Protein AF-A0A7W1EI92-F1 (afdb_monomer)

Radius of gyration: 15.98 Å; Cα contacts (8 Å, |Δi|>4): 72; chains: 1; bounding box: 34×26×46 Å

Structure (mmCIF, N/CA/C/O backbone):
data_AF-A0A7W1EI92-F1
#
_entry.id   AF-A0A7W1EI92-F1
#
loop_
_atom_site.group_PDB
_atom_site.id
_atom_site.type_symbol
_atom_site.label_atom_id
_atom_site.label_alt_id
_atom_site.label_comp_id
_atom_site.label_asym_id
_atom_site.label_entity_id
_atom_site.label_seq_id
_atom_site.pdbx_PDB_ins_code
_atom_site.Cartn_x
_atom_site.Cartn_y
_atom_site.Cartn_z
_atom_site.occupancy
_atom_site.B_iso_or_equiv
_atom_site.auth_seq_id
_atom_site.auth_comp_id
_atom_site.auth_asym_id
_atom_site.auth_atom_id
_atom_site.pdbx_PDB_model_num
ATOM 1 N N . MET A 1 1 ? -15.905 6.940 12.672 1.00 66.88 1 MET A N 1
ATOM 2 C CA . MET A 1 1 ? -14.636 6.211 12.417 1.00 66.88 1 MET A CA 1
ATOM 3 C C . MET A 1 1 ? -14.200 6.318 10.960 1.00 66.88 1 MET A C 1
ATOM 5 O O . MET A 1 1 ? -13.032 6.617 10.729 1.00 66.88 1 MET A O 1
ATOM 9 N N . LEU A 1 2 ? -15.137 6.181 10.014 1.00 69.44 2 LEU A N 1
ATOM 10 C CA . LEU A 1 2 ? -14.888 6.262 8.570 1.00 69.44 2 LEU A CA 1
ATOM 11 C C . LEU A 1 2 ? -14.260 7.586 8.109 1.00 69.44 2 LEU A C 1
ATOM 13 O O . LEU A 1 2 ? -13.250 7.550 7.423 1.00 69.44 2 LEU A O 1
ATOM 17 N N . LEU A 1 3 ? -14.760 8.747 8.563 1.00 80.44 3 LEU A N 1
ATOM 18 C CA . LEU A 1 3 ? -14.208 10.054 8.158 1.00 80.44 3 LEU A CA 1
ATOM 19 C C . LEU A 1 3 ? -12.711 10.195 8.478 1.00 80.44 3 LEU A C 1
ATOM 21 O O . LEU A 1 3 ? -11.937 10.683 7.664 1.00 80.44 3 LEU A O 1
ATOM 25 N N . LYS A 1 4 ? -12.281 9.724 9.654 1.00 80.81 4 LYS A N 1
ATOM 26 C CA . LYS A 1 4 ? -10.864 9.757 10.043 1.00 80.81 4 LYS A CA 1
ATOM 27 C C . LYS A 1 4 ? -10.024 8.800 9.207 1.00 80.81 4 LYS A C 1
ATOM 29 O O . LYS A 1 4 ? -8.933 9.172 8.802 1.00 80.81 4 LYS A O 1
ATOM 34 N N . GLY A 1 5 ? -10.558 7.611 8.925 1.00 81.31 5 GLY A N 1
ATOM 35 C CA . GLY A 1 5 ? -9.923 6.651 8.027 1.00 81.31 5 GLY A CA 1
ATOM 36 C C . GLY A 1 5 ? -9.747 7.224 6.624 1.00 81.31 5 GLY A C 1
ATOM 37 O O . GLY A 1 5 ? -8.678 7.104 6.041 1.00 81.31 5 GLY A O 1
ATOM 38 N N . PHE A 1 6 ? -10.761 7.933 6.131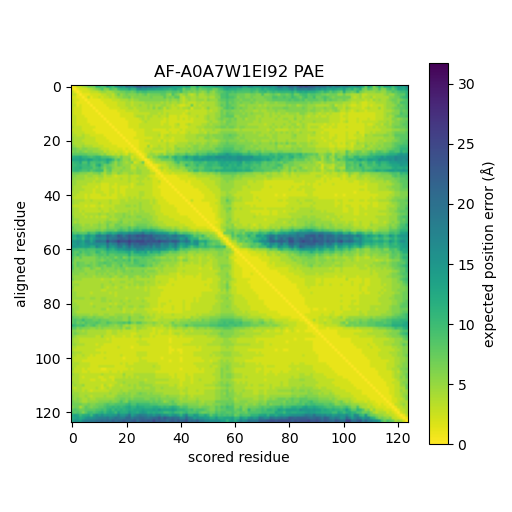 1.00 84.31 6 PHE A N 1
ATOM 39 C CA . PHE A 1 6 ? -10.734 8.598 4.835 1.00 84.31 6 PHE A CA 1
ATOM 40 C C . PHE A 1 6 ? -9.695 9.725 4.775 1.00 84.31 6 PHE A C 1
ATOM 42 O O . PHE A 1 6 ? -8.913 9.785 3.833 1.00 84.31 6 PHE A O 1
ATOM 49 N N . VAL A 1 7 ? -9.605 10.570 5.809 1.00 88.00 7 VAL A N 1
ATOM 50 C CA . VAL A 1 7 ? -8.557 11.605 5.895 1.00 88.00 7 VAL A CA 1
ATOM 51 C C . VAL A 1 7 ? -7.162 10.976 5.927 1.00 88.00 7 VAL A C 1
ATOM 53 O O . VAL A 1 7 ? -6.267 11.427 5.215 1.00 88.00 7 VAL A O 1
ATOM 56 N N . THR A 1 8 ? -6.968 9.910 6.708 1.00 88.94 8 THR A N 1
ATOM 57 C CA . THR A 1 8 ? -5.703 9.164 6.738 1.00 88.94 8 THR A CA 1
ATOM 58 C C . THR A 1 8 ? -5.350 8.590 5.364 1.00 88.94 8 THR A C 1
ATOM 60 O O . THR A 1 8 ? -4.196 8.692 4.947 1.00 88.94 8 THR A O 1
ATOM 63 N N . LEU A 1 9 ? -6.328 8.038 4.640 1.00 87.69 9 LEU A N 1
ATOM 64 C CA . LEU A 1 9 ? -6.142 7.539 3.279 1.00 87.69 9 LEU A CA 1
ATOM 65 C C . LEU A 1 9 ? -5.723 8.655 2.323 1.00 87.69 9 LEU A C 1
ATOM 67 O O . LEU A 1 9 ? -4.738 8.489 1.612 1.00 87.69 9 LEU A O 1
ATOM 71 N N . LEU A 1 10 ? -6.415 9.797 2.338 1.00 89.31 10 LEU A N 1
ATOM 72 C CA . LEU A 1 10 ? -6.089 10.926 1.464 1.00 89.31 10 LEU A CA 1
ATOM 73 C C . LEU A 1 10 ? -4.664 11.429 1.699 1.00 89.31 10 LEU A C 1
ATOM 75 O O . LEU A 1 10 ? -3.923 11.632 0.743 1.00 89.31 10 LEU A O 1
ATOM 79 N N . ILE A 1 11 ? -4.252 11.568 2.962 1.00 90.62 11 ILE A N 1
ATOM 80 C CA . ILE A 1 11 ? -2.885 11.983 3.305 1.00 90.62 11 ILE A CA 1
ATOM 81 C C . ILE A 1 11 ? -1.865 10.950 2.810 1.00 90.62 11 ILE A C 1
ATOM 83 O O . ILE A 1 11 ? -0.861 11.322 2.203 1.00 90.62 11 ILE A O 1
ATOM 87 N N . SER A 1 12 ? -2.131 9.659 3.028 1.00 90.44 12 SER A N 1
ATOM 88 C CA . SER A 1 12 ? -1.248 8.571 2.580 1.00 90.44 12 SER A CA 1
ATOM 89 C C . SER A 1 12 ? -1.111 8.546 1.061 1.00 90.44 12 SER A C 1
ATOM 91 O O . SER A 1 12 ? -0.012 8.348 0.548 1.00 90.44 12 SER A O 1
ATOM 93 N N . LEU A 1 13 ? -2.211 8.784 0.345 1.00 90.62 13 LEU A N 1
ATOM 94 C CA . LEU A 1 13 ? -2.268 8.792 -1.111 1.00 90.62 13 LEU A CA 1
ATOM 95 C C . LEU A 1 13 ? -1.528 9.999 -1.690 1.00 90.62 13 LEU A C 1
ATOM 97 O O . LEU A 1 13 ? -0.692 9.820 -2.570 1.00 90.62 13 LEU A O 1
ATOM 101 N N . ILE A 1 14 ? -1.756 11.201 -1.150 1.00 93.06 14 ILE A N 1
ATOM 102 C CA . ILE A 1 14 ? -1.033 12.415 -1.555 1.00 93.06 14 ILE A CA 1
ATOM 103 C C . ILE A 1 14 ? 0.470 12.227 -1.341 1.00 93.06 14 ILE A C 1
ATOM 105 O O . ILE A 1 14 ? 1.250 12.442 -2.264 1.00 93.06 14 ILE A O 1
ATOM 109 N N . LEU A 1 15 ? 0.890 11.773 -0.158 1.00 92.81 15 LEU A N 1
ATOM 110 C CA . LEU A 1 15 ? 2.309 11.554 0.129 1.00 92.81 15 LEU A CA 1
ATOM 111 C C . LEU A 1 15 ? 2.911 10.447 -0.736 1.00 92.81 15 LEU A C 1
ATOM 113 O O . LEU A 1 15 ? 4.059 10.565 -1.150 1.00 92.81 15 LEU A O 1
ATOM 117 N N . SER A 1 16 ? 2.144 9.405 -1.051 1.00 91.88 16 SER A N 1
ATOM 118 C CA . SER A 1 16 ? 2.583 8.328 -1.941 1.00 91.88 16 SER A CA 1
ATOM 119 C C . SER A 1 16 ? 2.802 8.834 -3.365 1.00 91.88 16 SER A C 1
ATOM 121 O O . SER A 1 16 ? 3.867 8.605 -3.935 1.00 91.88 16 SER A O 1
ATOM 123 N N . VAL A 1 17 ? 1.864 9.616 -3.906 1.00 91.69 17 VAL A N 1
ATOM 124 C CA . VAL A 1 17 ? 2.021 10.273 -5.212 1.00 91.69 17 VAL A CA 1
ATOM 125 C C . VAL A 1 17 ? 3.229 11.209 -5.204 1.00 91.69 17 VAL A C 1
ATOM 127 O O . VAL A 1 17 ? 4.078 11.104 -6.084 1.00 91.69 17 VAL A O 1
ATOM 130 N N . LEU A 1 18 ? 3.371 12.062 -4.184 1.00 93.00 18 LEU A N 1
ATOM 131 C CA . LEU A 1 18 ? 4.528 12.951 -4.047 1.00 93.00 18 LEU A CA 1
ATOM 132 C C . LEU A 1 18 ? 5.845 12.171 -3.964 1.00 93.00 18 LEU A C 1
ATOM 134 O O . LEU A 1 18 ? 6.820 12.563 -4.597 1.00 93.00 18 LEU A O 1
ATOM 138 N N . SER A 1 19 ? 5.875 11.048 -3.241 1.00 90.25 19 SER A N 1
ATOM 139 C CA . SER A 1 19 ? 7.061 10.190 -3.153 1.00 90.25 19 SER A CA 1
ATOM 140 C C . SER A 1 19 ? 7.410 9.552 -4.498 1.00 90.25 19 SER A C 1
ATOM 142 O O . SER A 1 19 ? 8.580 9.498 -4.863 1.00 90.25 19 SER A O 1
ATOM 144 N N . SER A 1 20 ? 6.403 9.150 -5.278 1.00 90.38 20 SER A N 1
ATOM 145 C CA . SER A 1 20 ? 6.599 8.622 -6.627 1.00 90.38 20 SER A CA 1
ATOM 146 C C . SER A 1 20 ? 7.085 9.687 -7.603 1.00 90.38 20 SER A C 1
ATOM 148 O O . SER A 1 20 ? 7.981 9.420 -8.40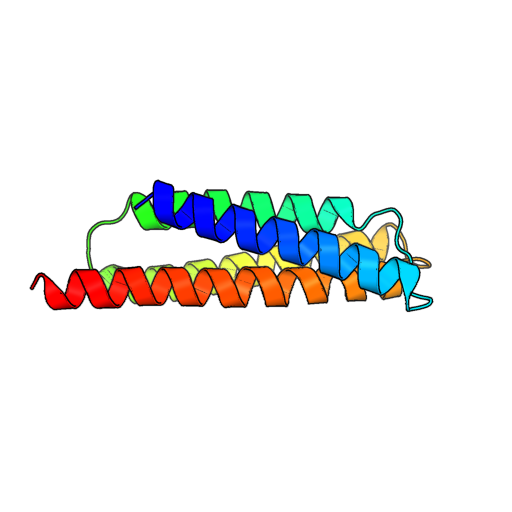3 1.00 90.38 20 SER A O 1
ATOM 150 N N . LEU A 1 21 ? 6.558 10.908 -7.518 1.00 90.12 21 LEU A N 1
ATOM 151 C CA . LEU A 1 21 ? 7.050 12.036 -8.307 1.00 90.12 21 LEU A CA 1
ATOM 152 C C . LEU A 1 21 ? 8.490 12.388 -7.923 1.00 90.12 21 LEU A C 1
ATOM 154 O O . LEU A 1 21 ? 9.323 12.583 -8.802 1.00 90.12 21 LEU A O 1
ATOM 158 N N . ALA A 1 22 ? 8.807 12.399 -6.626 1.00 90.62 22 ALA A N 1
ATOM 159 C CA . ALA A 1 22 ? 10.155 12.653 -6.139 1.00 90.62 22 ALA A CA 1
ATOM 160 C C . ALA A 1 22 ? 11.146 11.576 -6.608 1.00 90.62 22 ALA A C 1
ATOM 162 O O . ALA A 1 22 ? 12.211 11.914 -7.115 1.00 90.62 22 ALA A O 1
ATOM 163 N N . LEU A 1 23 ? 10.789 10.291 -6.511 1.00 87.81 23 LEU A N 1
ATOM 164 C CA . LEU A 1 23 ? 11.599 9.190 -7.040 1.00 87.81 23 LEU A CA 1
ATOM 165 C C . LEU A 1 23 ? 11.813 9.335 -8.549 1.00 87.81 23 LEU A C 1
ATOM 167 O O . LEU A 1 23 ? 12.947 9.256 -9.010 1.00 87.81 23 LEU A O 1
ATOM 171 N N . SER A 1 24 ? 10.756 9.635 -9.299 1.00 88.44 24 SER A N 1
ATOM 172 C CA . SER A 1 24 ? 10.835 9.773 -10.757 1.00 88.44 24 SER A CA 1
ATOM 173 C C . SER A 1 24 ? 11.663 10.980 -11.206 1.00 88.44 24 SER A C 1
ATOM 175 O O . SER A 1 24 ? 12.294 10.924 -12.255 1.00 88.44 24 SER A O 1
ATOM 177 N N . HIS A 1 25 ? 11.638 12.083 -10.449 1.00 88.94 25 HIS A N 1
ATOM 178 C CA . HIS A 1 25 ? 12.285 13.338 -10.841 1.00 88.94 25 HIS A CA 1
ATOM 179 C C . HIS A 1 25 ? 13.713 13.479 -10.301 1.00 88.94 25 HIS A C 1
ATOM 181 O O . HIS A 1 25 ? 14.594 13.961 -11.007 1.00 88.94 25 HIS A O 1
ATOM 187 N N . PHE A 1 26 ? 13.960 13.052 -9.060 1.00 87.62 26 PHE A N 1
ATOM 188 C CA . PHE A 1 26 ? 15.265 13.197 -8.404 1.00 87.62 26 PHE A CA 1
ATOM 189 C C . PHE A 1 26 ? 16.153 11.956 -8.528 1.00 87.62 26 PHE A C 1
ATOM 191 O O . PHE A 1 26 ? 17.334 12.017 -8.187 1.00 87.62 26 PHE A O 1
ATOM 198 N N . THR A 1 27 ? 15.624 10.825 -9.001 1.00 85.81 27 THR A N 1
ATOM 199 C CA . THR A 1 27 ? 16.397 9.587 -9.156 1.00 85.81 27 THR A CA 1
ATOM 200 C C . THR A 1 27 ? 16.182 8.960 -10.532 1.00 85.81 27 THR A C 1
ATOM 202 O O . THR A 1 27 ? 15.275 9.329 -11.269 1.00 85.81 27 THR A O 1
ATOM 205 N N . LYS A 1 28 ? 17.012 7.971 -10.887 1.00 83.62 28 LYS A N 1
ATOM 206 C CA . LYS A 1 28 ? 16.830 7.171 -12.113 1.00 83.62 28 LYS A CA 1
ATOM 207 C C . LYS A 1 28 ? 15.729 6.108 -11.983 1.00 83.62 28 LYS A C 1
ATOM 209 O O . LYS A 1 28 ? 15.489 5.371 -12.937 1.00 83.62 28 LYS A O 1
ATOM 214 N N . PHE A 1 29 ? 15.073 6.005 -10.825 1.00 83.31 29 PHE A N 1
ATOM 215 C CA . PHE A 1 29 ? 13.991 5.054 -10.587 1.00 83.31 29 PHE A CA 1
ATOM 216 C C . PHE A 1 29 ? 12.676 5.598 -11.140 1.00 83.31 29 PHE A C 1
ATOM 218 O O . PHE A 1 29 ? 11.771 5.944 -10.392 1.00 83.31 29 PHE A O 1
ATOM 225 N N . TYR A 1 30 ? 12.583 5.677 -12.466 1.00 85.75 30 TYR A N 1
ATOM 226 C CA . TYR A 1 30 ? 11.314 5.879 -13.149 1.00 85.75 30 TYR A CA 1
ATOM 227 C C . TYR A 1 30 ? 10.630 4.526 -13.354 1.00 85.75 30 TYR A C 1
ATOM 229 O O . TYR A 1 30 ? 11.251 3.567 -13.823 1.00 85.75 30 TYR A O 1
ATOM 237 N N . SER A 1 31 ? 9.352 4.439 -13.000 1.00 86.31 31 SER A N 1
ATOM 238 C CA . SER A 1 31 ? 8.493 3.304 -13.328 1.00 86.31 31 SER A CA 1
ATOM 239 C C . SER A 1 31 ? 7.220 3.833 -13.965 1.00 86.31 31 SER A C 1
ATOM 241 O O . SER A 1 31 ? 6.581 4.700 -13.391 1.00 86.31 31 SER A O 1
ATOM 243 N N . GLU A 1 32 ? 6.807 3.302 -15.112 1.00 85.50 32 GLU A N 1
ATOM 244 C CA . GLU A 1 32 ? 5.512 3.658 -15.720 1.00 85.50 32 GLU A CA 1
ATOM 245 C C . GLU A 1 32 ? 4.334 3.077 -14.921 1.00 85.50 32 GLU A C 1
ATOM 247 O O . GLU A 1 32 ? 3.243 3.643 -14.860 1.00 85.50 32 GLU A O 1
ATOM 252 N N . ASN A 1 33 ? 4.584 1.965 -14.230 1.00 90.38 33 ASN A N 1
ATOM 253 C CA . ASN A 1 33 ? 3.566 1.123 -13.616 1.00 90.38 33 ASN A CA 1
ATOM 254 C C . ASN A 1 33 ? 3.341 1.406 -12.122 1.00 90.38 33 ASN A C 1
ATOM 256 O O . ASN A 1 33 ? 2.613 0.663 -11.461 1.00 90.38 33 ASN A O 1
ATOM 260 N N . TYR A 1 34 ? 3.928 2.471 -11.557 1.00 89.00 34 TYR A N 1
ATOM 261 C CA . TYR A 1 34 ? 3.785 2.785 -10.125 1.00 89.00 34 TYR A CA 1
ATOM 262 C C . TYR A 1 34 ? 2.318 2.949 -9.691 1.00 89.00 34 TYR A C 1
ATOM 264 O O . TYR A 1 34 ? 1.976 2.649 -8.544 1.00 89.00 34 TYR A O 1
ATOM 272 N N . TRP A 1 35 ? 1.433 3.338 -10.611 1.00 90.44 35 TRP A N 1
ATOM 273 C CA . TRP A 1 35 ? -0.011 3.433 -10.395 1.00 90.44 35 TRP A CA 1
ATOM 274 C C . TRP A 1 35 ? -0.651 2.121 -9.926 1.00 90.44 35 TRP A C 1
ATOM 276 O O . TRP A 1 35 ? -1.563 2.162 -9.102 1.00 90.44 35 TRP A O 1
ATOM 286 N N . PHE A 1 36 ? -0.151 0.957 -10.362 1.00 91.81 36 PHE A N 1
ATOM 287 C CA . PHE A 1 36 ? -0.663 -0.334 -9.883 1.00 91.81 36 PHE A CA 1
ATOM 288 C C . PHE A 1 36 ? -0.407 -0.528 -8.393 1.00 91.81 36 PHE A C 1
ATOM 290 O O . PHE A 1 36 ? -1.280 -1.006 -7.669 1.00 91.81 36 PHE A O 1
ATOM 297 N N . SER A 1 37 ? 0.764 -0.108 -7.910 1.00 92.62 37 SER A N 1
ATOM 298 C CA . SER A 1 37 ? 1.066 -0.171 -6.482 1.00 92.62 37 SER A CA 1
ATOM 299 C C . SER A 1 37 ? 0.174 0.787 -5.682 1.00 92.62 37 SER A C 1
ATOM 301 O O . SER A 1 37 ? -0.398 0.380 -4.674 1.00 92.62 37 SER A O 1
ATOM 303 N N . LEU A 1 38 ? -0.050 2.016 -6.169 1.00 92.56 38 LEU A N 1
ATOM 304 C CA . LEU A 1 38 ? -0.986 2.973 -5.561 1.00 92.56 38 LEU A CA 1
ATOM 305 C C . LEU A 1 38 ? -2.408 2.407 -5.465 1.00 92.56 38 LEU A C 1
ATOM 307 O O . LEU A 1 38 ? -3.029 2.478 -4.401 1.00 92.56 38 LEU A O 1
ATOM 311 N N . ALA A 1 39 ? -2.915 1.826 -6.554 1.00 93.56 39 ALA A N 1
ATOM 312 C CA . ALA A 1 39 ? -4.240 1.218 -6.596 1.00 93.56 39 ALA A CA 1
ATOM 313 C C . ALA A 1 39 ? -4.355 0.051 -5.602 1.00 93.56 39 ALA A C 1
ATOM 315 O O . ALA A 1 39 ? -5.321 -0.013 -4.840 1.00 93.56 39 ALA A O 1
ATOM 316 N N . LEU A 1 40 ? -3.339 -0.819 -5.545 1.00 94.69 40 LEU A N 1
ATOM 317 C CA . LEU A 1 40 ? -3.282 -1.943 -4.610 1.00 94.69 40 LEU A CA 1
ATOM 318 C C . LEU A 1 40 ? -3.328 -1.477 -3.149 1.00 94.69 40 LEU A C 1
ATOM 320 O O . LEU A 1 40 ? -4.154 -1.965 -2.378 1.00 94.69 40 LEU A O 1
ATOM 324 N N . PHE A 1 41 ? -2.479 -0.521 -2.759 1.00 93.94 41 PHE A N 1
ATOM 325 C CA . PHE A 1 41 ? -2.443 -0.019 -1.381 1.00 93.94 41 PHE A CA 1
ATOM 326 C C . PHE A 1 41 ? -3.728 0.708 -0.988 1.00 93.94 41 PHE A C 1
ATOM 328 O O . PHE A 1 41 ? -4.219 0.528 0.126 1.00 93.94 41 PHE A O 1
ATOM 335 N N . THR A 1 42 ? -4.309 1.470 -1.913 1.00 92.31 42 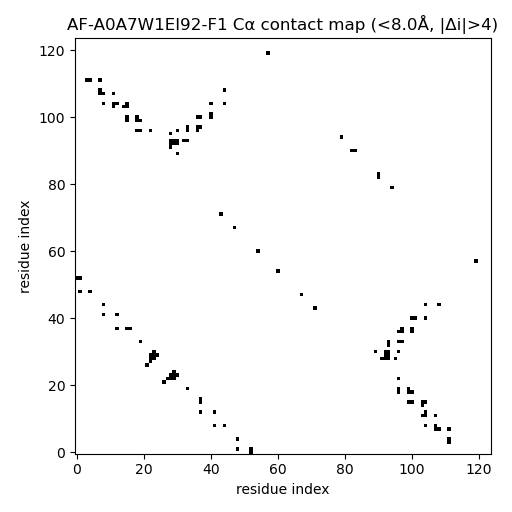THR A N 1
ATOM 336 C CA . THR A 1 42 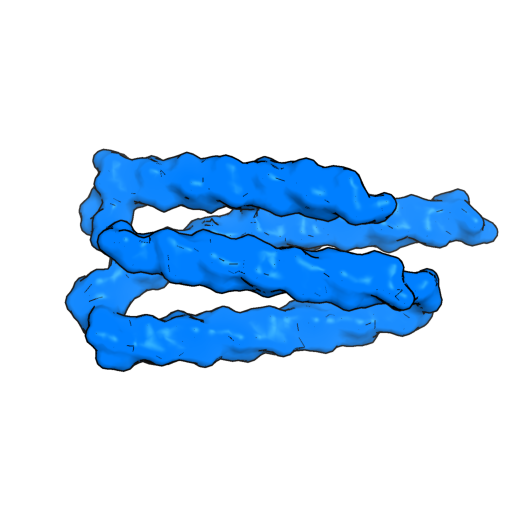? -5.586 2.158 -1.697 1.00 92.31 42 THR A CA 1
ATOM 337 C C . THR A 1 42 ? -6.718 1.150 -1.493 1.00 92.31 42 THR A C 1
ATOM 339 O O . THR A 1 42 ? -7.464 1.254 -0.519 1.00 92.31 42 THR A O 1
ATOM 342 N N . GLY A 1 43 ? -6.813 0.134 -2.357 1.00 92.31 43 GLY A N 1
ATOM 343 C CA . GLY A 1 43 ? -7.808 -0.934 -2.242 1.00 92.31 43 GLY A CA 1
ATOM 344 C C . GLY A 1 43 ? -7.666 -1.727 -0.943 1.00 92.31 43 GLY A C 1
ATOM 345 O O . GLY A 1 43 ? -8.645 -1.902 -0.217 1.00 92.31 43 GLY A O 1
ATOM 346 N N . LEU A 1 44 ? -6.439 -2.132 -0.595 1.00 92.00 44 LEU A N 1
ATOM 347 C CA . LEU A 1 44 ? -6.155 -2.813 0.670 1.00 92.00 44 LEU A CA 1
ATOM 348 C C . LEU A 1 44 ? -6.549 -1.956 1.874 1.00 92.00 44 LEU A C 1
ATOM 350 O O . LEU A 1 44 ? -7.198 -2.462 2.785 1.00 92.00 44 LEU A O 1
ATOM 354 N N . PHE A 1 45 ? -6.220 -0.663 1.874 1.00 89.75 45 PHE A N 1
ATOM 355 C CA . PHE A 1 45 ? -6.600 0.227 2.966 1.00 89.75 45 PHE A CA 1
ATOM 356 C C . PHE A 1 45 ? -8.121 0.304 3.129 1.00 89.75 45 PHE A C 1
ATOM 358 O O . PHE A 1 45 ? -8.610 0.211 4.251 1.00 89.75 45 PHE A O 1
ATOM 365 N N . PHE A 1 46 ? -8.882 0.439 2.038 1.00 89.25 46 PHE A N 1
ATOM 366 C CA . PHE A 1 46 ? -10.347 0.463 2.104 1.00 89.25 46 PHE A CA 1
ATOM 367 C C . PHE A 1 46 ? -10.926 -0.836 2.663 1.00 89.25 46 PHE A C 1
ATOM 369 O O . PHE A 1 46 ? -11.755 -0.787 3.574 1.00 89.25 46 PHE A O 1
ATOM 376 N N . ILE A 1 47 ? -10.463 -1.983 2.158 1.00 89.56 47 ILE A N 1
ATOM 377 C CA . ILE A 1 47 ? -10.903 -3.304 2.620 1.00 89.56 47 ILE A CA 1
ATOM 378 C C . ILE A 1 47 ? -10.628 -3.447 4.120 1.00 89.56 47 ILE A C 1
ATOM 380 O O . ILE A 1 47 ? -11.524 -3.784 4.893 1.00 89.56 47 ILE A O 1
ATOM 384 N N . LEU A 1 48 ? -9.408 -3.132 4.554 1.00 87.69 48 LEU A N 1
ATOM 385 C CA . LEU A 1 48 ? -9.012 -3.233 5.954 1.00 87.69 48 LEU A CA 1
ATOM 386 C C . LEU A 1 48 ? -9.803 -2.272 6.844 1.00 87.69 48 LEU A C 1
ATOM 388 O O . LEU A 1 48 ? -10.303 -2.683 7.887 1.00 87.69 48 LEU A O 1
ATOM 392 N N . ASN A 1 49 ? -9.997 -1.021 6.418 1.00 84.19 49 ASN A N 1
ATOM 393 C CA . ASN A 1 49 ? -10.790 -0.046 7.166 1.00 84.19 49 ASN A CA 1
ATOM 394 C C . ASN A 1 49 ? -12.243 -0.505 7.338 1.00 84.19 49 ASN A C 1
ATOM 396 O O . ASN A 1 49 ? -12.804 -0.383 8.428 1.00 84.19 49 ASN A O 1
ATOM 400 N N . PHE A 1 50 ? -12.828 -1.098 6.294 1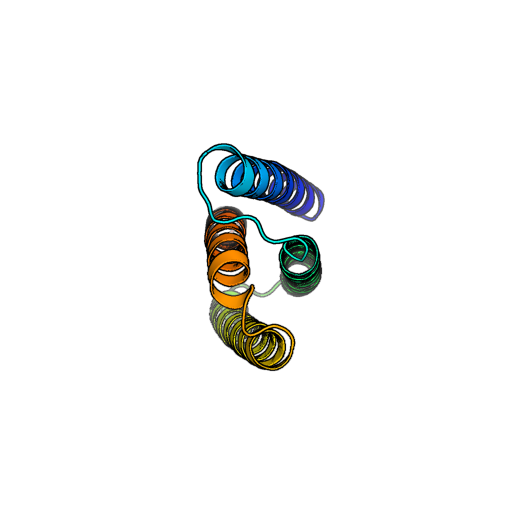.00 84.12 50 PHE A N 1
ATOM 401 C CA . PHE A 1 50 ? -14.154 -1.702 6.364 1.00 84.12 50 PHE A CA 1
ATOM 402 C C . PHE A 1 50 ? -14.198 -2.828 7.407 1.00 84.12 50 PHE A C 1
ATOM 404 O O . PHE A 1 50 ? -15.013 -2.775 8.329 1.00 84.12 50 PHE A O 1
ATOM 411 N N . PHE A 1 51 ? -13.259 -3.781 7.353 1.00 83.69 51 PHE A N 1
ATOM 412 C CA . PHE A 1 51 ? -13.161 -4.860 8.346 1.00 83.69 51 PHE A CA 1
ATOM 413 C C . PHE A 1 51 ? -12.976 -4.344 9.782 1.00 83.69 51 PHE A C 1
ATOM 415 O O . PHE A 1 51 ? -13.626 -4.848 10.703 1.00 83.69 51 PHE A O 1
ATOM 422 N N . TYR A 1 52 ? -12.132 -3.328 9.985 1.00 80.31 52 TYR A N 1
ATOM 423 C CA . TYR A 1 52 ? -11.908 -2.716 11.298 1.00 80.31 52 TYR A CA 1
ATOM 424 C C . TYR A 1 52 ? -13.134 -1.949 11.808 1.00 80.31 52 TYR A C 1
ATOM 426 O O . TYR A 1 52 ? -13.371 -1.906 13.015 1.00 80.31 52 TYR A O 1
ATOM 434 N N . SER A 1 53 ? -13.925 -1.344 10.918 1.00 77.81 53 SER A N 1
ATOM 435 C CA . SER A 1 53 ? -15.132 -0.605 11.298 1.00 77.81 53 SER A CA 1
ATOM 436 C C . SER A 1 53 ? -16.299 -1.524 11.668 1.00 77.81 53 SER A C 1
ATOM 438 O O . SER A 1 53 ? -17.121 -1.137 12.496 1.00 77.81 53 SER A O 1
ATOM 440 N N . SER A 1 54 ? -16.389 -2.717 11.076 1.00 75.75 54 SER A N 1
ATOM 441 C CA . SER A 1 54 ? -17.504 -3.647 11.308 1.00 75.75 54 SER A CA 1
ATOM 442 C C . SER A 1 54 ? -17.389 -4.459 12.601 1.00 75.75 54 SER A C 1
ATOM 444 O O . SER A 1 54 ? -18.371 -5.057 13.032 1.00 75.75 54 SER A O 1
ATOM 446 N N . ARG A 1 55 ? -16.214 -4.508 13.242 1.00 71.50 55 ARG A N 1
ATOM 447 C CA . ARG A 1 55 ? -16.000 -5.273 14.482 1.00 71.50 55 ARG A CA 1
ATOM 448 C C . ARG A 1 55 ? -15.947 -4.335 15.690 1.00 71.50 55 ARG A C 1
ATOM 450 O O . ARG A 1 55 ? -15.148 -3.402 15.748 1.00 71.50 55 ARG A O 1
ATOM 457 N N . THR A 1 56 ? -16.776 -4.589 16.699 1.00 60.06 56 THR A N 1
ATOM 458 C CA . THR A 1 56 ? -16.871 -3.762 17.917 1.00 60.06 56 THR A CA 1
ATOM 459 C C . THR A 1 56 ? -16.026 -4.296 19.079 1.00 60.06 56 THR A C 1
ATOM 461 O O . THR A 1 56 ? -15.485 -3.487 19.835 1.00 60.06 56 THR A O 1
ATOM 464 N N . ASP A 1 57 ? -15.795 -5.611 19.163 1.00 66.69 57 ASP A N 1
ATOM 465 C CA . ASP A 1 57 ? -15.189 -6.258 20.337 1.00 66.69 57 ASP A CA 1
ATOM 466 C C . ASP A 1 57 ? -13.678 -6.061 20.508 1.00 66.69 57 ASP A C 1
ATOM 468 O O . ASP A 1 57 ? -12.860 -6.504 19.700 1.00 66.69 57 ASP A O 1
ATOM 472 N N . PHE A 1 58 ? -13.297 -5.462 21.639 1.00 58.75 58 PHE A N 1
ATOM 473 C CA . PHE A 1 58 ? -11.928 -5.041 21.960 1.00 58.75 58 PHE A CA 1
ATOM 474 C C . PHE A 1 58 ? -10.931 -6.209 22.079 1.00 58.75 58 PHE A C 1
ATOM 476 O O . PHE A 1 58 ? -9.812 -6.115 21.584 1.00 58.75 58 PHE A O 1
ATOM 483 N N . LYS A 1 59 ? -11.327 -7.336 22.692 1.00 60.69 59 LYS A N 1
ATOM 484 C CA . LYS A 1 59 ? -10.443 -8.507 22.887 1.00 60.69 59 LYS A CA 1
ATOM 485 C C . LYS A 1 59 ? -10.104 -9.211 21.565 1.00 60.69 59 LYS A C 1
ATOM 487 O O . LYS A 1 59 ? -9.034 -9.789 21.429 1.00 60.69 59 LYS A O 1
ATOM 492 N N . SER A 1 60 ? -10.990 -9.100 20.573 1.00 65.62 60 SER A N 1
ATOM 493 C CA . SER A 1 60 ? -10.789 -9.629 19.222 1.00 65.62 60 SER A CA 1
ATOM 494 C C . SER A 1 60 ? -9.962 -8.699 18.324 1.00 65.62 60 SER A C 1
ATOM 496 O O . SER A 1 60 ? -9.570 -9.131 17.242 1.00 65.62 60 SER A O 1
ATOM 498 N N . HIS A 1 61 ? -9.693 -7.445 18.720 1.00 71.69 61 HIS A N 1
ATOM 499 C CA . HIS A 1 61 ? -9.025 -6.479 17.836 1.00 71.69 61 HIS A CA 1
ATOM 500 C C . HIS A 1 61 ? -7.552 -6.797 17.603 1.00 71.69 61 HIS A C 1
ATOM 502 O O . HIS A 1 61 ? -7.115 -6.710 16.464 1.00 71.69 61 HIS A O 1
ATOM 508 N N . SER A 1 62 ? -6.791 -7.196 18.626 1.00 73.62 62 SER A N 1
ATOM 509 C CA . SER A 1 62 ? -5.363 -7.505 18.44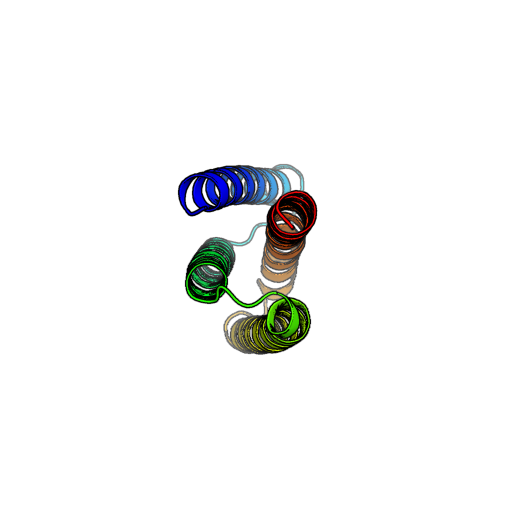9 1.00 73.62 62 SER A CA 1
ATOM 510 C C . SER A 1 62 ? -5.144 -8.721 17.545 1.00 73.62 62 SER A C 1
ATOM 512 O O . SER A 1 62 ? -4.296 -8.682 16.659 1.00 73.62 62 SER A O 1
ATOM 514 N N . ASN A 1 63 ? -5.957 -9.770 17.707 1.00 79.00 63 ASN A N 1
ATOM 515 C CA . ASN A 1 63 ? -5.897 -10.957 16.848 1.00 79.00 63 ASN A CA 1
ATOM 516 C C . ASN A 1 63 ? -6.329 -10.635 15.416 1.00 79.00 63 ASN A C 1
ATOM 518 O O . ASN A 1 63 ? -5.722 -11.116 14.464 1.00 79.00 63 ASN A O 1
ATOM 522 N N . LEU A 1 64 ? -7.355 -9.793 15.264 1.00 81.75 64 LEU A N 1
ATOM 523 C CA . LEU A 1 64 ? -7.812 -9.342 13.957 1.00 81.75 64 LEU A CA 1
ATOM 524 C C . LEU A 1 64 ? -6.740 -8.492 13.268 1.00 81.75 64 LEU A C 1
ATOM 526 O O . LEU A 1 64 ? -6.483 -8.721 12.096 1.00 81.75 64 LEU A O 1
ATOM 530 N N . LEU A 1 65 ? -6.078 -7.590 13.996 1.00 82.00 65 LEU A N 1
ATOM 531 C CA . LEU A 1 65 ? -4.965 -6.773 13.506 1.00 82.00 65 LEU A CA 1
ATOM 532 C C . LEU A 1 65 ? -3.773 -7.611 13.052 1.00 82.00 65 LEU A C 1
ATOM 534 O O . LEU A 1 65 ? -3.234 -7.389 11.973 1.00 82.00 65 LEU A O 1
ATOM 538 N N . LEU A 1 66 ? -3.356 -8.582 13.865 1.00 81.88 66 LEU A N 1
ATOM 539 C CA . LEU A 1 66 ? -2.275 -9.488 13.486 1.00 81.88 66 LEU A CA 1
ATOM 540 C C . LEU A 1 66 ? -2.654 -10.292 12.239 1.00 81.88 66 LEU A C 1
ATOM 542 O O . LEU A 1 66 ? -1.879 -10.342 11.289 1.00 81.88 66 LEU A O 1
ATOM 546 N N . GLY A 1 67 ? -3.870 -10.844 12.204 1.00 86.31 67 GLY A N 1
ATOM 547 C CA . GLY A 1 67 ? -4.368 -11.592 11.052 1.00 86.31 67 GLY A CA 1
ATOM 548 C C . GLY A 1 67 ? -4.430 -10.751 9.776 1.00 86.31 67 GLY A C 1
ATOM 549 O O . GLY A 1 67 ? -3.972 -11.195 8.724 1.00 86.31 67 GLY A O 1
ATOM 550 N N . THR A 1 68 ? -4.938 -9.519 9.852 1.00 87.50 68 THR A N 1
ATOM 551 C CA . THR A 1 68 ? -5.006 -8.624 8.692 1.00 87.50 68 THR A CA 1
ATOM 552 C C . THR A 1 68 ? -3.629 -8.190 8.213 1.00 87.50 68 THR A C 1
ATOM 554 O O . THR A 1 68 ? -3.415 -8.141 7.005 1.00 87.50 68 THR A O 1
ATOM 557 N N . ILE A 1 69 ? -2.678 -7.932 9.117 1.00 88.31 69 ILE A N 1
ATOM 558 C CA . ILE A 1 69 ? -1.287 -7.632 8.749 1.00 88.31 69 ILE A CA 1
ATOM 559 C C . ILE A 1 69 ? -0.657 -8.830 8.032 1.00 88.31 69 ILE A C 1
ATOM 561 O O . ILE A 1 69 ? -0.056 -8.646 6.975 1.00 88.31 69 ILE A O 1
ATOM 565 N N . SER A 1 70 ? -0.829 -10.052 8.544 1.00 90.12 70 SER A N 1
ATOM 566 C CA . SER A 1 70 ? -0.309 -11.264 7.899 1.00 90.12 70 SER A CA 1
ATOM 567 C C . SER A 1 70 ? -0.894 -11.469 6.499 1.00 90.12 70 SER A C 1
ATOM 569 O O . SER A 1 70 ? -0.147 -11.694 5.548 1.00 90.12 70 SER A O 1
ATOM 571 N N . VAL A 1 71 ? -2.215 -11.332 6.346 1.00 91.81 71 VAL A N 1
ATOM 572 C CA . VAL A 1 71 ? -2.888 -11.453 5.041 1.00 91.81 71 VAL A CA 1
ATOM 573 C C . VAL A 1 71 ? -2.444 -10.343 4.087 1.00 91.81 71 VAL A C 1
ATOM 575 O O . VAL A 1 71 ? -2.131 -10.622 2.932 1.00 91.81 71 VAL A O 1
ATOM 578 N N . LYS A 1 72 ? -2.350 -9.094 4.560 1.00 92.12 72 LYS A N 1
ATOM 579 C CA . LYS A 1 72 ? -1.850 -7.956 3.777 1.00 92.12 72 LYS A CA 1
ATOM 580 C C . LYS A 1 72 ? -0.438 -8.234 3.268 1.00 92.12 72 LYS A C 1
ATOM 582 O O . LYS A 1 72 ? -0.194 -8.092 2.077 1.00 92.12 72 LYS A O 1
ATOM 587 N N . LEU A 1 73 ? 0.476 -8.659 4.140 1.00 92.94 73 LEU A N 1
ATOM 588 C CA . LEU A 1 73 ? 1.852 -8.983 3.759 1.00 92.94 73 LEU A CA 1
ATOM 589 C C . LEU A 1 73 ? 1.906 -10.098 2.715 1.00 92.94 73 LEU A C 1
ATOM 591 O O . LEU A 1 73 ? 2.649 -9.976 1.745 1.00 92.94 73 LEU A O 1
ATOM 595 N N . PHE A 1 74 ? 1.086 -11.138 2.867 1.00 95.25 74 PHE A N 1
ATOM 596 C CA . PHE A 1 74 ? 0.992 -12.205 1.876 1.00 95.25 74 PHE A CA 1
ATOM 597 C C . PHE A 1 74 ? 0.508 -11.686 0.514 1.00 95.25 74 PHE A C 1
ATOM 599 O O . PHE A 1 74 ? 1.132 -11.969 -0.505 1.00 95.25 74 PHE A O 1
ATOM 606 N N . ILE A 1 75 ? -0.545 -10.862 0.486 1.00 95.19 75 ILE A N 1
ATOM 607 C CA . ILE A 1 75 ? -1.047 -10.246 -0.753 1.00 95.19 75 ILE A CA 1
ATOM 608 C C . ILE A 1 75 ? 0.034 -9.383 -1.412 1.00 95.19 75 ILE A C 1
ATOM 610 O O . ILE A 1 75 ? 0.220 -9.457 -2.624 1.00 95.19 75 ILE A O 1
ATOM 614 N N . LEU A 1 76 ? 0.770 -8.587 -0.632 1.00 95.31 76 LEU A N 1
ATOM 615 C CA . LEU A 1 76 ? 1.852 -7.746 -1.149 1.00 95.31 76 LEU A CA 1
ATOM 616 C C . LEU A 1 76 ? 3.012 -8.579 -1.708 1.00 95.31 76 LEU A C 1
ATOM 618 O O . LEU A 1 76 ? 3.552 -8.230 -2.756 1.00 95.31 76 LEU A O 1
ATOM 622 N N . LEU A 1 77 ? 3.358 -9.690 -1.052 1.00 95.75 77 LEU A N 1
ATOM 623 C CA . LEU A 1 77 ? 4.372 -10.632 -1.527 1.00 95.75 77 LEU A CA 1
ATOM 624 C C . LEU A 1 77 ? 3.954 -11.273 -2.859 1.00 95.75 77 LEU A C 1
ATOM 626 O O . LEU A 1 77 ? 4.744 -11.346 -3.797 1.00 95.75 77 LEU A O 1
ATOM 630 N N . VAL A 1 78 ? 2.697 -11.703 -2.968 1.00 96.56 78 VAL A N 1
ATOM 631 C CA . VAL A 1 78 ? 2.162 -12.261 -4.215 1.00 96.56 78 VAL A CA 1
ATOM 632 C C . VAL A 1 78 ? 2.141 -11.195 -5.311 1.00 96.56 78 VAL A C 1
ATOM 634 O O . VAL A 1 78 ? 2.582 -11.461 -6.424 1.00 96.56 78 VAL A O 1
ATOM 637 N N . ALA A 1 79 ? 1.702 -9.973 -5.008 1.00 94.94 79 ALA A N 1
ATOM 638 C CA . ALA A 1 79 ? 1.646 -8.883 -5.979 1.00 94.94 79 ALA A CA 1
ATOM 639 C C . ALA A 1 79 ? 3.035 -8.512 -6.522 1.00 94.94 79 ALA A C 1
ATOM 641 O O . ALA A 1 79 ? 3.204 -8.389 -7.736 1.00 94.94 79 ALA A O 1
ATOM 642 N N . ILE A 1 80 ? 4.038 -8.377 -5.646 1.00 94.56 80 ILE A N 1
ATOM 643 C CA . ILE A 1 80 ? 5.407 -8.065 -6.076 1.00 94.56 80 ILE A CA 1
ATOM 644 C C . ILE A 1 80 ? 6.019 -9.229 -6.869 1.00 94.56 80 ILE A C 1
ATOM 646 O O . ILE A 1 80 ? 6.705 -8.998 -7.865 1.00 94.56 80 ILE A O 1
ATOM 650 N N . PHE A 1 81 ? 5.722 -10.475 -6.485 1.00 95.50 81 PHE A N 1
ATOM 651 C CA . PHE A 1 81 ? 6.167 -11.658 -7.216 1.00 95.50 81 PHE A CA 1
ATOM 652 C C . PHE A 1 81 ? 5.566 -11.702 -8.626 1.00 95.50 81 PHE A C 1
ATOM 654 O O . PHE A 1 81 ? 6.305 -11.822 -9.601 1.00 95.50 81 PHE A O 1
ATOM 661 N N . LEU A 1 82 ? 4.250 -11.513 -8.757 1.00 95.62 82 LEU A N 1
ATOM 662 C CA . LEU A 1 82 ? 3.573 -11.456 -10.056 1.00 95.62 82 LEU A CA 1
ATOM 663 C C . LEU A 1 82 ? 4.134 -10.334 -10.938 1.00 95.62 82 LEU A C 1
ATOM 665 O O . LEU A 1 82 ? 4.387 -10.557 -12.122 1.00 95.62 82 LEU A O 1
ATOM 669 N N . TYR A 1 83 ? 4.408 -9.156 -10.367 1.00 93.81 83 TYR A N 1
ATOM 670 C CA . TYR A 1 83 ? 5.023 -8.062 -11.119 1.00 93.81 83 TYR A CA 1
ATOM 671 C C . TYR A 1 83 ? 6.442 -8.410 -11.594 1.00 93.81 83 TYR A C 1
ATOM 673 O O . TYR A 1 83 ? 6.807 -8.093 -12.725 1.00 93.81 83 TYR A O 1
ATOM 681 N N . SER A 1 84 ? 7.230 -9.116 -10.775 1.00 93.94 84 SER A N 1
ATOM 682 C CA . SER A 1 84 ? 8.583 -9.547 -11.158 1.00 93.94 84 SER A CA 1
ATOM 683 C C . SER A 1 84 ? 8.600 -10.500 -12.361 1.00 93.94 84 SER A C 1
ATOM 685 O O . SER A 1 84 ? 9.574 -10.531 -13.114 1.00 93.94 84 SER A O 1
ATOM 687 N N . LEU A 1 85 ? 7.511 -11.249 -12.574 1.00 94.69 85 LEU A N 1
ATOM 688 C CA . LEU A 1 85 ? 7.329 -12.100 -13.751 1.00 94.69 85 LEU A CA 1
ATOM 689 C C . LEU A 1 85 ? 6.878 -11.306 -14.987 1.00 94.69 85 LEU A C 1
ATOM 691 O O . LEU A 1 85 ? 7.255 -11.675 -16.098 1.00 94.69 85 LEU A O 1
ATOM 695 N N . TYR A 1 86 ? 6.101 -10.235 -14.795 1.00 93.69 86 TYR A N 1
ATOM 696 C CA . TYR A 1 86 ? 5.555 -9.399 -15.869 1.00 93.69 86 TYR A CA 1
ATOM 697 C C . TYR A 1 86 ? 6.605 -8.474 -16.498 1.00 93.69 86 TYR A C 1
ATOM 699 O O . TYR A 1 86 ? 6.787 -8.484 -17.713 1.00 93.69 86 TYR A O 1
ATOM 707 N N . ASP A 1 87 ? 7.330 -7.704 -15.681 1.00 90.75 87 ASP A N 1
ATOM 708 C CA . ASP A 1 87 ? 8.327 -6.740 -16.156 1.00 90.75 87 ASP A CA 1
ATOM 709 C C . ASP A 1 87 ? 9.630 -6.841 -15.357 1.00 90.75 87 ASP A C 1
ATOM 711 O O . ASP A 1 87 ? 9.848 -6.176 -14.343 1.00 90.75 87 ASP A O 1
ATOM 715 N N . LYS A 1 88 ? 10.539 -7.673 -15.871 1.00 89.19 88 LYS A N 1
ATOM 716 C CA . LYS A 1 88 ? 11.862 -7.899 -15.277 1.00 89.19 88 LYS A CA 1
ATOM 717 C C . LYS A 1 88 ? 12.773 -6.674 -15.364 1.00 89.19 88 LYS A C 1
ATOM 719 O O . LYS A 1 88 ? 13.628 -6.502 -14.500 1.00 89.19 88 LYS A O 1
ATOM 724 N N . LYS A 1 89 ? 12.630 -5.845 -16.407 1.00 88.94 89 LYS A N 1
ATOM 725 C CA . LYS A 1 89 ? 13.532 -4.706 -16.656 1.00 88.94 89 LYS A CA 1
ATOM 726 C C . LYS A 1 89 ? 13.179 -3.525 -15.756 1.00 88.94 89 LYS A C 1
ATOM 728 O O . LYS A 1 89 ? 14.077 -2.914 -15.186 1.00 88.94 89 LYS A O 1
ATOM 733 N N . GLY A 1 90 ? 11.887 -3.240 -15.591 1.00 90.56 90 GLY A N 1
ATOM 734 C CA . GLY A 1 90 ? 11.384 -2.185 -14.710 1.00 90.56 90 GLY A CA 1
ATOM 735 C C . GLY A 1 90 ? 11.169 -2.613 -13.256 1.00 90.56 90 GLY A C 1
ATOM 736 O O . GLY A 1 90 ? 10.783 -1.776 -12.438 1.00 90.56 90 GLY A O 1
ATOM 737 N N . PHE A 1 91 ? 11.427 -3.883 -12.910 1.00 92.88 91 PHE A N 1
ATOM 738 C CA . PHE A 1 91 ? 11.174 -4.440 -11.578 1.00 92.88 91 PHE A CA 1
ATOM 739 C C . PHE A 1 91 ? 11.781 -3.608 -10.447 1.00 92.88 91 PHE A C 1
ATOM 741 O O . PHE A 1 91 ? 11.074 -3.268 -9.506 1.00 92.88 91 PHE A O 1
ATOM 748 N N . PHE A 1 92 ? 13.067 -3.255 -10.529 1.00 92.69 92 PHE A N 1
ATOM 749 C CA . PHE A 1 92 ? 13.738 -2.530 -9.445 1.00 92.69 92 PHE A CA 1
ATOM 750 C C . PHE A 1 92 ? 13.157 -1.131 -9.226 1.00 92.69 92 PHE A C 1
ATOM 752 O O . PHE A 1 92 ? 12.940 -0.736 -8.080 1.00 92.69 92 PHE A O 1
ATOM 759 N N . SER A 1 93 ? 12.853 -0.404 -10.305 1.00 92.62 93 SER A N 1
ATOM 760 C CA . SER A 1 93 ? 12.181 0.893 -10.206 1.00 92.62 93 SER A CA 1
ATOM 761 C C . SER A 1 93 ? 10.798 0.730 -9.585 1.00 92.62 93 SER A C 1
ATOM 763 O O . SER A 1 93 ? 10.489 1.390 -8.597 1.00 92.62 93 SER A O 1
ATOM 765 N N . PHE A 1 94 ? 9.987 -0.203 -10.093 1.00 93.69 94 PHE A N 1
ATOM 766 C CA . PHE A 1 94 ? 8.668 -0.485 -9.529 1.00 93.69 94 PHE A CA 1
ATOM 767 C C . PHE A 1 94 ? 8.747 -0.877 -8.049 1.00 93.69 94 PHE A C 1
ATOM 769 O O . PHE A 1 94 ? 7.970 -0.378 -7.243 1.00 93.69 94 PHE A O 1
ATOM 776 N N . PHE A 1 95 ? 9.711 -1.717 -7.672 1.00 94.62 95 PHE A N 1
ATOM 777 C CA . PHE A 1 95 ? 9.941 -2.143 -6.297 1.00 94.62 95 PHE A CA 1
ATOM 778 C C . PHE A 1 95 ? 10.286 -0.966 -5.376 1.00 94.62 95 PHE A C 1
ATOM 780 O O . PHE A 1 95 ? 9.803 -0.926 -4.243 1.00 94.62 95 PHE A O 1
ATOM 787 N N . ALA A 1 96 ? 11.059 0.017 -5.850 1.00 93.50 96 ALA A N 1
ATOM 788 C CA . ALA A 1 96 ? 11.352 1.232 -5.091 1.00 93.50 96 ALA A CA 1
ATOM 789 C C . ALA A 1 96 ? 10.073 2.041 -4.805 1.00 93.50 96 ALA A C 1
ATOM 791 O O . ALA A 1 96 ? 9.804 2.377 -3.649 1.00 93.50 96 ALA A O 1
ATOM 792 N N . HIS A 1 97 ? 9.237 2.272 -5.824 1.00 93.88 97 HIS A N 1
ATOM 793 C CA . HIS A 1 97 ? 7.931 2.925 -5.655 1.00 93.88 97 HIS A CA 1
ATOM 794 C C . HIS A 1 97 ? 7.001 2.125 -4.737 1.00 93.88 97 HIS A C 1
ATOM 796 O O . HIS A 1 97 ? 6.413 2.670 -3.805 1.00 93.88 97 HIS A O 1
ATOM 802 N N . PHE A 1 98 ? 6.899 0.817 -4.966 1.00 95.25 98 PHE A N 1
ATOM 803 C CA . PHE A 1 98 ? 6.080 -0.094 -4.175 1.00 95.25 98 PHE A CA 1
ATOM 804 C C . PHE A 1 98 ? 6.481 -0.067 -2.697 1.00 95.25 98 PHE A C 1
ATOM 806 O O . PHE A 1 98 ? 5.619 -0.001 -1.823 1.00 95.25 98 PHE A O 1
ATOM 813 N N . SER A 1 99 ? 7.785 -0.065 -2.414 1.00 94.88 99 SER A N 1
ATOM 814 C CA . SER A 1 99 ? 8.325 0.008 -1.055 1.00 94.88 99 SER A CA 1
ATOM 815 C C . SER A 1 99 ? 8.039 1.359 -0.400 1.00 94.88 99 SER A C 1
ATOM 817 O O . SER A 1 99 ? 7.628 1.401 0.759 1.00 94.88 99 SER A O 1
ATOM 819 N N . ALA A 1 100 ? 8.188 2.464 -1.138 1.00 93.75 100 ALA A N 1
ATOM 820 C CA . ALA A 1 100 ? 7.844 3.794 -0.640 1.00 93.75 100 ALA A CA 1
ATOM 821 C C . ALA A 1 100 ? 6.354 3.885 -0.268 1.00 93.75 100 ALA A C 1
ATOM 823 O O . ALA A 1 100 ? 6.010 4.310 0.838 1.00 93.75 100 ALA A O 1
ATOM 824 N N . HIS A 1 101 ? 5.470 3.400 -1.143 1.00 94.62 101 HIS A N 1
ATOM 825 C CA . HIS A 1 101 ? 4.034 3.344 -0.874 1.00 94.62 101 HIS A CA 1
ATOM 826 C C . HIS A 1 101 ? 3.707 2.442 0.317 1.00 94.62 101 HIS A C 1
ATOM 828 O O . HIS A 1 101 ? 2.935 2.842 1.188 1.00 94.62 101 HIS A O 1
ATOM 834 N N . TYR A 1 102 ? 4.331 1.264 0.405 1.00 94.19 102 TYR A N 1
ATOM 835 C CA . TYR A 1 102 ? 4.165 0.358 1.539 1.00 94.19 102 TYR A CA 1
ATOM 836 C C . TYR A 1 102 ? 4.467 1.051 2.868 1.00 94.19 102 TYR A C 1
ATOM 838 O O . TYR A 1 102 ? 3.653 0.976 3.792 1.00 94.19 102 TYR A O 1
ATOM 846 N N . ILE A 1 103 ? 5.609 1.738 2.961 1.00 94.12 103 ILE A N 1
ATOM 847 C CA . ILE A 1 103 ? 6.034 2.431 4.181 1.00 94.12 103 ILE A CA 1
ATOM 848 C C . ILE A 1 103 ? 5.025 3.518 4.539 1.00 94.12 103 ILE A C 1
ATOM 850 O O . ILE A 1 103 ? 4.527 3.539 5.665 1.00 94.12 103 ILE A O 1
ATOM 854 N N . LEU A 1 104 ? 4.679 4.385 3.584 1.00 93.12 104 LEU A N 1
ATOM 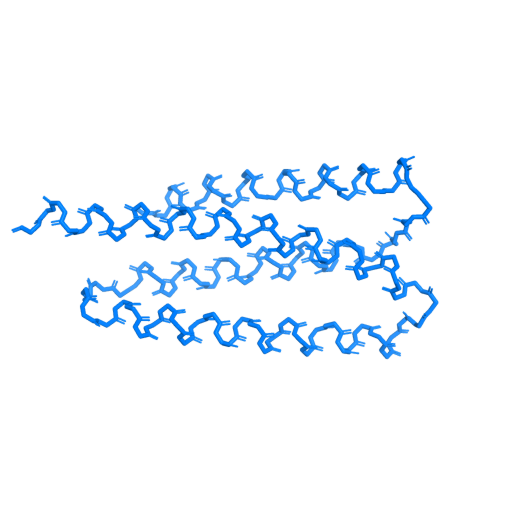855 C CA . LEU A 1 104 ? 3.765 5.498 3.824 1.00 93.12 104 LEU A CA 1
ATOM 856 C C . LEU A 1 104 ? 2.394 5.002 4.285 1.00 93.12 104 LEU A C 1
ATOM 858 O O . LEU A 1 104 ? 1.949 5.364 5.376 1.00 93.12 104 LEU A O 1
ATOM 862 N N . PHE A 1 105 ? 1.756 4.115 3.519 1.00 92.38 105 PHE A N 1
ATOM 863 C CA . PHE A 1 105 ? 0.453 3.566 3.893 1.00 92.38 105 PHE A CA 1
ATOM 864 C C . PHE A 1 105 ? 0.497 2.852 5.247 1.00 92.38 105 PHE A C 1
ATOM 866 O O . PHE A 1 105 ? -0.420 3.015 6.046 1.00 92.38 105 PHE A O 1
ATOM 873 N N . THR A 1 106 ? 1.563 2.105 5.544 1.00 91.50 106 THR A N 1
ATOM 874 C CA . THR A 1 106 ? 1.687 1.371 6.812 1.00 91.50 106 THR A CA 1
ATOM 875 C C . THR A 1 106 ? 1.863 2.306 8.009 1.00 91.50 106 THR A C 1
ATOM 877 O O . THR A 1 106 ? 1.196 2.114 9.024 1.00 91.50 106 THR A O 1
ATOM 880 N N . VAL A 1 107 ? 2.688 3.353 7.905 1.00 91.75 107 VAL A N 1
ATOM 881 C CA . VAL A 1 107 ? 2.874 4.341 8.987 1.00 91.75 107 VAL A CA 1
ATOM 882 C C . VAL A 1 107 ? 1.552 5.027 9.332 1.00 91.75 107 VAL A C 1
ATOM 884 O O . VAL A 1 107 ? 1.179 5.134 10.505 1.00 91.75 107 VAL A O 1
ATOM 887 N N . PHE A 1 108 ? 0.812 5.469 8.317 1.00 90.38 108 PHE A N 1
ATOM 888 C CA . PHE A 1 108 ? -0.470 6.138 8.518 1.00 90.38 108 PHE A CA 1
ATOM 889 C C . PHE A 1 108 ? -1.566 5.189 9.009 1.00 90.38 108 PHE A C 1
ATOM 891 O O . PHE A 1 108 ? -2.351 5.570 9.880 1.00 90.38 108 PHE A O 1
ATOM 898 N N . GLU A 1 109 ? -1.594 3.952 8.515 1.00 86.56 109 GLU A N 1
ATOM 899 C CA . GLU A 1 109 ? -2.504 2.912 8.990 1.00 86.56 109 GLU A CA 1
ATOM 900 C C . GLU A 1 109 ? -2.266 2.595 10.473 1.00 86.56 109 GLU A C 1
ATOM 902 O O . GLU A 1 109 ? -3.206 2.658 11.264 1.00 86.56 109 GLU A O 1
ATOM 907 N N . ILE A 1 110 ? -1.019 2.348 10.889 1.00 87.00 110 ILE A N 1
ATOM 908 C CA . ILE A 1 110 ? -0.677 2.084 12.297 1.00 87.00 110 ILE A CA 1
ATOM 909 C C . ILE A 1 110 ? -1.079 3.270 13.177 1.00 87.00 110 ILE A C 1
ATOM 911 O O . ILE A 1 110 ? -1.703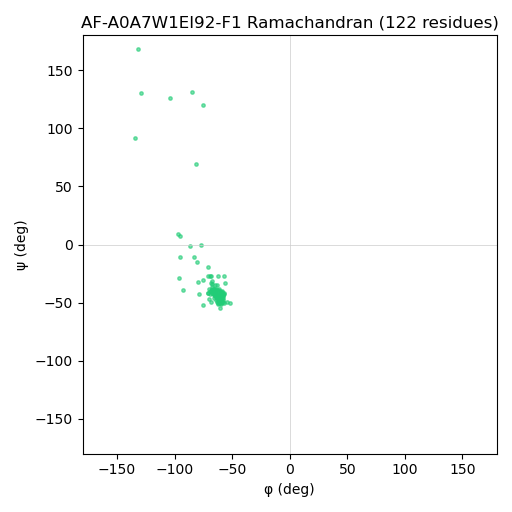 3.084 14.223 1.00 87.00 110 ILE A O 1
ATOM 915 N N . ARG A 1 111 ? -0.790 4.505 12.744 1.00 87.44 111 ARG A N 1
ATOM 916 C CA . ARG A 1 111 ? -1.204 5.714 13.471 1.00 87.44 111 ARG A CA 1
ATOM 917 C C . ARG A 1 111 ? -2.723 5.775 13.649 1.00 87.44 111 ARG A C 1
ATOM 919 O O . ARG A 1 111 ? -3.193 6.104 14.738 1.00 87.44 111 ARG A O 1
ATOM 926 N N . TYR A 1 112 ? -3.492 5.468 12.605 1.00 85.50 112 TYR A N 1
ATOM 927 C CA . TYR A 1 112 ? -4.954 5.430 12.665 1.00 85.50 112 TYR A CA 1
ATOM 928 C C . TYR A 1 112 ? -5.463 4.347 13.624 1.00 85.50 112 TYR A C 1
ATOM 930 O O . TYR A 1 112 ? -6.331 4.611 14.459 1.00 85.50 112 TYR A O 1
ATOM 938 N N . LEU A 1 113 ? -4.882 3.152 13.559 1.00 82.06 113 LEU A N 1
ATOM 939 C CA . LEU A 1 113 ? -5.236 2.028 14.421 1.00 82.06 113 LEU A CA 1
ATOM 940 C C . LEU A 1 113 ? -4.958 2.320 15.898 1.00 82.06 113 LEU A C 1
ATOM 942 O O . LEU A 1 113 ? -5.837 2.111 16.735 1.00 82.06 113 LEU A O 1
ATOM 946 N N . LEU A 1 114 ? -3.793 2.888 16.222 1.00 81.94 114 LEU A N 1
ATOM 947 C CA . LEU A 1 114 ? -3.454 3.305 17.587 1.00 81.94 114 LEU A CA 1
ATOM 948 C C . LEU A 1 114 ? -4.458 4.327 18.137 1.00 81.94 114 LEU A C 1
ATOM 950 O O . LEU A 1 114 ? -4.894 4.221 19.283 1.00 81.94 114 LEU A O 1
ATOM 954 N N . GLN A 1 115 ? -4.898 5.285 17.313 1.00 82.62 115 GLN A N 1
ATOM 955 C CA . GLN A 1 115 ? -5.933 6.242 17.718 1.00 82.62 115 GLN A CA 1
ATOM 956 C C . GLN A 1 115 ? -7.279 5.571 18.021 1.00 82.62 115 GLN A C 1
ATOM 958 O O . GLN A 1 115 ? -8.000 6.036 18.908 1.00 82.62 115 GLN A O 1
ATOM 963 N N . ILE A 1 116 ? -7.642 4.507 17.297 1.00 78.44 116 ILE A N 1
ATOM 964 C CA . ILE A 1 116 ? -8.867 3.742 17.566 1.00 78.44 116 ILE A CA 1
ATOM 965 C C . ILE A 1 116 ? -8.744 2.985 18.888 1.00 78.44 116 ILE A C 1
ATOM 967 O O . ILE A 1 116 ? -9.650 3.071 19.719 1.00 78.44 116 ILE A O 1
ATOM 971 N N . VAL A 1 117 ? -7.637 2.263 19.080 1.00 77.06 117 VAL A N 1
ATOM 972 C CA . VAL A 1 117 ? -7.397 1.443 20.277 1.00 77.06 117 VAL A CA 1
ATOM 973 C C . VAL A 1 117 ? -7.413 2.316 21.533 1.00 77.06 117 VAL A C 1
ATOM 975 O O . VAL A 1 117 ? -8.187 2.038 22.449 1.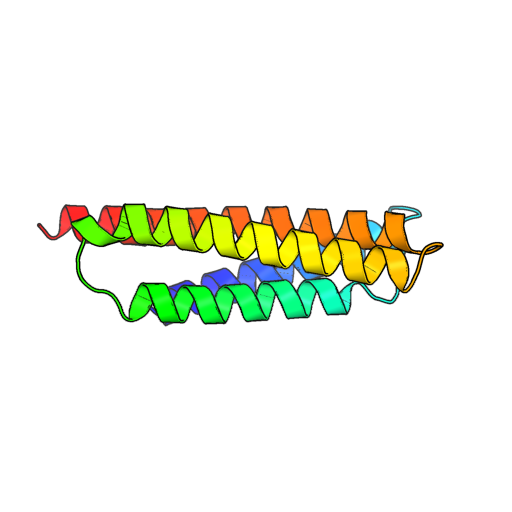00 77.06 117 VAL A O 1
ATOM 978 N N . ASN A 1 118 ? -6.668 3.426 21.532 1.00 78.00 118 ASN A N 1
ATOM 979 C CA . ASN A 1 118 ? -6.581 4.332 22.682 1.00 78.00 118 ASN A CA 1
ATOM 980 C C . ASN A 1 118 ? -7.938 4.967 23.029 1.00 78.00 118 ASN A C 1
ATOM 982 O O . ASN A 1 118 ? -8.291 5.085 24.199 1.00 78.00 118 ASN A O 1
ATOM 986 N N . ARG A 1 119 ? -8.747 5.343 22.026 1.00 74.81 119 ARG A N 1
ATOM 987 C CA . ARG A 1 119 ? -10.094 5.901 22.260 1.00 74.81 119 ARG A CA 1
ATOM 988 C C . ARG A 1 119 ? -11.054 4.894 22.869 1.00 74.81 119 ARG A C 1
ATOM 990 O O . ARG A 1 119 ? -11.831 5.245 23.747 1.00 74.81 119 ARG A O 1
ATOM 997 N N . LYS A 1 120 ? -11.030 3.655 22.384 1.00 70.31 120 LYS A N 1
ATOM 998 C CA . LYS A 1 120 ? -11.891 2.601 22.920 1.00 70.31 120 LYS A CA 1
ATOM 999 C C . LYS A 1 120 ? -11.468 2.195 24.348 1.00 70.31 120 LYS A C 1
ATOM 1001 O O . LYS A 1 120 ? -12.320 1.749 25.102 1.00 70.31 120 LYS A O 1
ATOM 1006 N N . GLN A 1 121 ? -10.190 2.353 24.712 1.00 67.44 121 GLN A N 1
ATOM 1007 C CA . GLN A 1 121 ? -9.691 2.174 26.084 1.00 67.44 121 GLN A CA 1
ATOM 1008 C C . GLN A 1 121 ? -10.148 3.295 27.023 1.00 67.44 121 GLN A C 1
ATOM 1010 O O . GLN A 1 121 ? -10.550 2.999 28.136 1.00 67.44 121 GLN A O 1
ATOM 1015 N N . ALA A 1 122 ? -10.130 4.551 26.569 1.00 66.94 122 ALA A N 1
ATOM 1016 C CA . ALA A 1 122 ? -10.540 5.706 27.375 1.00 66.94 122 ALA A CA 1
ATOM 1017 C C . ALA A 1 122 ? -12.057 5.789 27.648 1.00 66.94 122 ALA A C 1
ATOM 1019 O O . ALA A 1 122 ? -12.471 6.495 28.558 1.00 66.94 122 ALA A O 1
ATOM 1020 N N . ASN A 1 123 ? -12.880 5.101 26.849 1.00 58.69 123 ASN A N 1
ATOM 1021 C CA . ASN A 1 123 ? -14.339 5.035 27.011 1.00 58.69 123 ASN A CA 1
ATOM 1022 C C . ASN A 1 123 ? -14.813 3.792 27.802 1.00 58.69 123 ASN A C 1
ATOM 1024 O O . ASN A 1 123 ? -16.014 3.517 27.819 1.00 58.69 123 ASN A O 1
ATOM 1028 N N . LYS A 1 124 ? -13.890 3.012 28.374 1.00 50.84 124 LYS A N 1
ATOM 1029 C CA . LYS A 1 124 ? -14.175 1.930 29.327 1.00 50.84 124 LYS A CA 1
ATOM 1030 C C . LYS A 1 124 ? -13.924 2.416 30.744 1.00 50.84 124 LYS A C 1
ATOM 1032 O O . LYS A 1 124 ? -14.666 1.940 31.625 1.00 50.84 124 LYS A O 1
#

pLDDT: mean 86.25, std 9.39, range [50.84, 96.56]

Mean predicted aligned error: 5.23 Å

Solvent-accessible surface area (backbone atoms only — not comparable to full-atom values): 6775 Å² total; per-residue (Å²): 114,64,70,60,52,50,53,45,48,53,54,30,49,52,51,34,52,52,49,45,50,47,36,42,71,79,42,92,44,56,44,93,63,43,61,58,46,53,52,50,54,52,52,51,49,53,55,50,50,50,59,60,70,75,55,84,59,72,86,54,44,64,61,48,52,53,50,50,52,54,52,51,52,50,50,51,52,51,50,55,51,55,45,47,73,75,38,68,86,50,32,66,26,34,49,52,42,41,50,51,37,50,52,44,44,48,55,46,47,52,53,53,50,52,55,50,53,53,52,61,58,73,75,107

Foldseek 3Di:
DVVLLVVLLVVLLVVLVVVLVCCCPVHPLHDPCLVVLSVLLSVLSVVLVVVQVVDDDLVCVVVSVVVSVVVSVVVLVVVLVVVCVVDVPSSVSSVVSNVSSVVSSVVSSVVSSVVVNVVSVVVD

Secondary structure (DSSP, 8-state):
-HHHHHHHHHHHHHHHHHHHHHHHHHSS---TTHHHHHHHHHHHHHHHHHHHHH---GGGHHHHHHHHHHHHHHHHHHHHHHHHHH-TTTHHHHHHHHHHHHHHHHHHHHHHHHHHHHHHHHT-

Sequence (124 aa):
MLLKGFVTLLISLILSVLSSLALSHFTKFYSENYWFSLALFTGLFFILNFFYSSRTDFKSHSNLLLGTISVKLFILLVAIFLYSLYDKKGFFSFFAHFSAHYILFTVFEIRYLLQIVNRKQANK